Protein AF-X1HWL8-F1 (afdb_monomer)

Nearest PDB structures (foldseek):
  6y45-assembly2_D  TM=7.069E-01  e=1.049E-01  Streptomyces venezuelae ATCC 10712

pLDDT: mean 92.55, std 10.06, range [54.84, 98.81]

InterPro domains:
  IPR000944 Transcription regulator Rrf2 [PF02082] (1-70)
  IPR000944 Transcription regulator Rrf2 [PS51197] (1-70)
  IPR000944 Transcription regulator Rrf2 [PTHR33221] (1-76)
  IPR036388 Winged helix-like DNA-binding domain superfamily [G3DSA:1.10.10.10] (1-85)
  IPR036390 Winged helix DNA-binding domain superfamily [SSF46785] (1-72)

Organism: NCBI:txid412755

Secondary structure (DSSP, 8-state):
-----SS-GGG-BHHHHHHHHHS---SSHHHH-GGG-TTTTT-HHHHHHHHHHHHHHHHHHT-BHHHHHHHHHHHHHTS------

Structure (mmCIF, N/CA/C/O backbone):
data_AF-X1HWL8-F1
#
_entry.id   AF-X1HWL8-F1
#
loop_
_atom_site.group_PDB
_atom_site.id
_atom_site.type_symbol
_atom_site.label_atom_id
_atom_site.label_alt_id
_atom_site.label_comp_id
_atom_site.label_asym_id
_atom_site.label_entity_id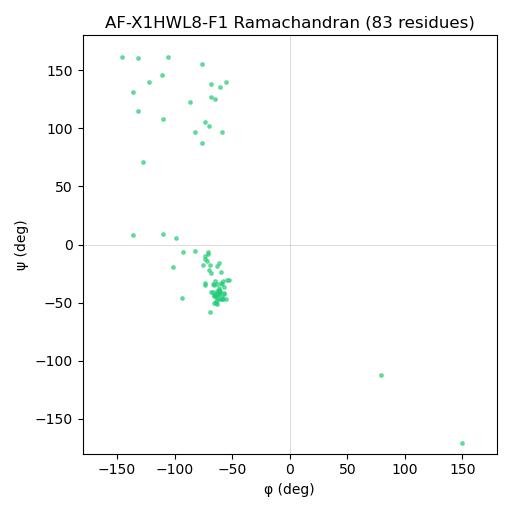
_atom_site.label_seq_id
_atom_site.pdbx_PDB_ins_code
_atom_site.Cartn_x
_atom_site.Cartn_y
_atom_site.Cartn_z
_atom_site.occupancy
_atom_site.B_iso_or_equiv
_atom_site.auth_seq_id
_atom_site.auth_comp_id
_atom_site.auth_asym_id
_atom_site.auth_atom_id
_atom_site.pdbx_PDB_model_num
ATOM 1 N N . GLY A 1 1 ? -30.244 2.434 8.405 1.00 84.81 1 GLY A N 1
ATOM 2 C CA . GLY A 1 1 ? -29.524 2.094 7.160 1.00 84.81 1 GLY A CA 1
ATOM 3 C C . GLY A 1 1 ? -28.134 2.697 7.202 1.00 84.81 1 GLY A C 1
ATOM 4 O O . GLY A 1 1 ? -27.928 3.607 7.994 1.00 84.81 1 GLY A O 1
ATOM 5 N N . GLY A 1 2 ? -27.192 2.191 6.405 1.00 94.75 2 GLY A N 1
ATOM 6 C CA . GLY A 1 2 ? -25.806 2.673 6.369 1.00 94.75 2 GLY A CA 1
ATOM 7 C C . GLY A 1 2 ? -24.819 1.568 5.996 1.00 94.75 2 GLY A C 1
ATOM 8 O O . GLY A 1 2 ? -25.235 0.471 5.631 1.00 94.75 2 GLY A O 1
ATOM 9 N N . TYR A 1 3 ? -23.525 1.862 6.120 1.00 95.25 3 TYR A N 1
ATOM 10 C CA . TYR A 1 3 ? -22.438 0.912 5.883 1.00 95.25 3 TYR A CA 1
ATOM 11 C C . TYR A 1 3 ? -21.731 0.560 7.188 1.00 95.25 3 TYR A C 1
ATOM 13 O O . TYR A 1 3 ? -21.572 1.399 8.075 1.00 95.25 3 TYR A O 1
ATOM 21 N N . THR A 1 4 ? -21.280 -0.685 7.284 1.00 96.69 4 THR A N 1
ATOM 22 C CA . THR A 1 4 ? -20.456 -1.189 8.383 1.00 96.69 4 THR A CA 1
ATOM 23 C C . THR A 1 4 ? -19.261 -1.946 7.813 1.00 96.69 4 THR A C 1
ATOM 25 O O . THR A 1 4 ? -19.259 -2.351 6.649 1.00 96.69 4 THR A O 1
ATOM 28 N N . LEU A 1 5 ? -18.211 -2.121 8.621 1.00 97.69 5 LEU A N 1
ATOM 29 C CA . LEU A 1 5 ? -17.061 -2.918 8.205 1.00 97.69 5 LEU A CA 1
ATOM 30 C C . LEU A 1 5 ? -17.482 -4.381 8.027 1.00 97.69 5 LEU A C 1
ATOM 32 O O . LEU A 1 5 ? -17.984 -5.001 8.961 1.00 97.69 5 LEU A O 1
ATOM 36 N N . ALA A 1 6 ? -17.214 -4.942 6.847 1.00 97.06 6 ALA A N 1
ATOM 37 C CA . ALA A 1 6 ? -17.510 -6.344 6.543 1.00 97.06 6 ALA A CA 1
ATOM 38 C C . ALA A 1 6 ? -16.612 -7.338 7.309 1.00 97.06 6 ALA A C 1
ATOM 40 O O . ALA A 1 6 ? -16.926 -8.521 7.404 1.00 97.06 6 ALA A O 1
ATOM 41 N N . LYS A 1 7 ? -15.483 -6.871 7.855 1.00 97.62 7 LYS A N 1
ATOM 42 C CA . LYS A 1 7 ? -14.550 -7.659 8.669 1.00 97.62 7 LYS A CA 1
ATOM 43 C C . LYS A 1 7 ? -13.923 -6.791 9.768 1.00 97.62 7 LYS A C 1
ATOM 45 O O . LYS A 1 7 ? -13.949 -5.564 9.653 1.00 97.62 7 LYS A O 1
ATOM 50 N N . PRO A 1 8 ? -13.346 -7.388 10.828 1.00 98.50 8 PRO A N 1
ATOM 51 C CA . PRO A 1 8 ? -12.676 -6.622 11.873 1.00 98.50 8 PRO A CA 1
ATOM 52 C C . PRO A 1 8 ? -11.584 -5.706 11.293 1.00 98.50 8 PRO A C 1
ATOM 54 O O . PRO A 1 8 ? -10.838 -6.159 10.424 1.00 98.50 8 PRO A O 1
ATOM 57 N N . PRO A 1 9 ? -11.423 -4.463 11.789 1.00 98.38 9 PRO A N 1
ATOM 58 C CA . PRO A 1 9 ? -10.425 -3.508 11.285 1.00 98.38 9 PRO A CA 1
ATOM 59 C C . PRO A 1 9 ? -8.978 -4.017 11.392 1.00 98.38 9 PRO A C 1
ATOM 61 O O . PRO A 1 9 ? -8.118 -3.581 10.634 1.00 9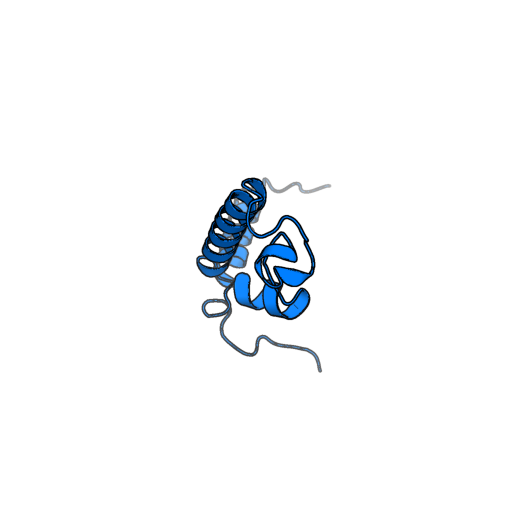8.38 9 PRO A O 1
ATOM 64 N N . SER A 1 10 ? -8.703 -4.962 12.297 1.00 98.56 10 SER A N 1
ATOM 65 C CA . SER A 1 10 ? -7.405 -5.640 12.436 1.00 98.56 10 SER A CA 1
ATOM 66 C C . SER A 1 10 ? -7.114 -6.659 11.330 1.00 98.56 10 SER A C 1
ATOM 68 O O . SER A 1 10 ? -6.004 -7.166 11.247 1.00 98.56 10 SER A O 1
ATOM 70 N N . LYS A 1 11 ? -8.103 -6.978 10.489 1.00 98.56 11 LYS A N 1
ATOM 71 C CA . LYS A 1 11 ? -7.976 -7.873 9.331 1.00 98.56 11 LYS A CA 1
ATOM 72 C C . LYS A 1 11 ? -8.084 -7.129 7.997 1.00 98.56 11 LYS A C 1
ATOM 74 O O . LYS A 1 11 ? -8.239 -7.779 6.970 1.00 98.56 11 LYS A O 1
ATOM 79 N N . ILE A 1 12 ? -8.087 -5.794 8.006 1.00 98.62 12 ILE A N 1
ATOM 80 C CA . ILE A 1 12 ? -8.130 -4.958 6.797 1.00 98.62 12 ILE A CA 1
ATOM 81 C C . ILE A 1 12 ? -6.776 -4.289 6.662 1.00 98.62 12 ILE A C 1
ATOM 83 O O . ILE A 1 12 ? -6.483 -3.397 7.463 1.00 98.62 12 ILE A O 1
ATOM 87 N N . THR A 1 13 ? -5.954 -4.706 5.700 1.00 98.62 13 THR A N 1
ATOM 88 C CA . THR A 1 13 ? -4.688 -4.001 5.456 1.00 98.62 13 THR A CA 1
ATOM 89 C C . THR A 1 13 ? -4.939 -2.694 4.711 1.00 98.62 13 THR A C 1
ATOM 91 O O . THR A 1 13 ? -5.949 -2.535 4.018 1.00 98.62 13 THR A O 1
ATOM 94 N N . LEU A 1 14 ? -4.035 -1.723 4.850 1.00 98.19 14 LEU A N 1
ATOM 95 C CA . LEU A 1 14 ? -4.144 -0.481 4.082 1.00 98.19 14 LEU A CA 1
ATOM 96 C C . LEU A 1 14 ? -3.975 -0.755 2.587 1.00 98.19 14 LEU A C 1
ATOM 98 O O . LEU A 1 14 ? -4.639 -0.108 1.784 1.00 98.19 14 LEU A O 1
ATOM 102 N N . LYS A 1 15 ? -3.171 -1.759 2.215 1.00 98.19 15 LYS A N 1
ATOM 103 C CA . LYS A 1 15 ? -3.052 -2.227 0.829 1.00 98.19 15 LYS A CA 1
ATOM 104 C C . LYS A 1 15 ? -4.412 -2.609 0.246 1.00 98.19 15 LYS A C 1
ATOM 106 O O . LYS A 1 15 ? -4.720 -2.174 -0.855 1.00 98.19 15 LYS A O 1
ATOM 111 N N . GLU A 1 16 ? -5.229 -3.375 0.971 1.00 97.62 16 GLU A N 1
ATOM 112 C CA . GLU A 1 16 ? -6.565 -3.765 0.496 1.00 97.62 16 GLU A CA 1
ATOM 113 C C . GLU A 1 16 ? -7.471 -2.558 0.246 1.00 97.62 16 GLU A C 1
ATOM 115 O O . GLU A 1 16 ? -8.194 -2.526 -0.746 1.00 97.62 16 GLU A O 1
ATOM 120 N N . ILE A 1 17 ? -7.415 -1.555 1.127 1.00 97.56 17 ILE A N 1
ATOM 121 C CA . ILE A 1 17 ? -8.218 -0.335 0.990 1.00 97.56 17 ILE A CA 1
ATOM 122 C C . ILE A 1 17 ? -7.784 0.448 -0.250 1.00 97.56 17 ILE A C 1
ATOM 124 O O . ILE A 1 17 ? -8.630 0.803 -1.064 1.00 97.56 17 ILE A O 1
ATOM 128 N N . ILE A 1 18 ? -6.482 0.704 -0.412 1.00 96.88 18 ILE A N 1
ATOM 129 C CA . ILE A 1 18 ? -5.986 1.499 -1.545 1.00 96.88 18 ILE A CA 1
ATOM 130 C C . ILE A 1 18 ? -6.171 0.741 -2.864 1.00 96.88 18 ILE A C 1
ATOM 132 O O . ILE A 1 18 ? -6.631 1.331 -3.834 1.00 96.88 18 ILE A O 1
ATOM 136 N N . ALA A 1 19 ? -5.915 -0.569 -2.904 1.00 96.25 19 ALA A N 1
ATOM 137 C CA . ALA A 1 19 ? -6.119 -1.370 -4.111 1.00 96.25 19 ALA A CA 1
ATOM 138 C C . ALA A 1 19 ? -7.594 -1.420 -4.546 1.00 96.25 19 ALA A C 1
ATOM 140 O O . ALA A 1 19 ? -7.879 -1.439 -5.740 1.00 96.25 19 ALA A O 1
ATOM 141 N N . ALA A 1 20 ? -8.543 -1.407 -3.603 1.00 96.50 20 ALA A N 1
ATOM 142 C CA . ALA A 1 20 ? -9.969 -1.356 -3.929 1.00 96.50 20 ALA A CA 1
ATOM 143 C C . ALA A 1 20 ? -10.404 -0.015 -4.552 1.00 96.50 20 ALA A C 1
ATOM 145 O O . ALA A 1 20 ? -11.413 0.019 -5.254 1.00 96.50 20 ALA A O 1
ATOM 146 N N . LEU A 1 21 ? -9.668 1.071 -4.288 1.00 96.25 21 LEU A N 1
ATOM 147 C CA . LEU A 1 21 ? -9.964 2.414 -4.796 1.00 96.25 21 LEU A CA 1
ATOM 148 C C . LEU A 1 21 ? -9.212 2.726 -6.096 1.00 96.25 21 LEU A C 1
ATOM 150 O O . LEU A 1 21 ? -9.815 3.215 -7.044 1.00 96.25 21 LEU A O 1
ATOM 154 N N . GLU A 1 22 ? -7.915 2.422 -6.137 1.00 91.62 22 GLU A N 1
ATOM 155 C CA . GLU A 1 22 ? -6.999 2.820 -7.217 1.00 91.62 22 GLU A CA 1
ATOM 156 C C . GLU A 1 22 ? -6.709 1.679 -8.210 1.00 91.62 22 GLU A C 1
ATOM 158 O O . GLU A 1 22 ? -6.253 1.902 -9.331 1.00 91.62 22 GLU A O 1
ATOM 163 N N . GLY A 1 23 ? -6.953 0.425 -7.818 1.00 90.50 23 GLY A N 1
ATOM 164 C CA . GLY A 1 23 ? -6.554 -0.747 -8.592 1.00 90.50 23 GLY A CA 1
ATOM 165 C C . GLY A 1 23 ? -5.070 -1.085 -8.414 1.00 90.50 23 GLY A C 1
ATOM 166 O O . GLY A 1 23 ? -4.660 -1.557 -7.353 1.00 90.50 23 GLY A O 1
ATOM 167 N N . SER A 1 24 ? -4.269 -0.920 -9.475 1.00 90.00 24 SER A N 1
ATOM 168 C CA . SER A 1 24 ? -2.825 -1.215 -9.419 1.00 90.00 24 SER A CA 1
ATOM 169 C C . SER A 1 24 ? -2.106 -0.217 -8.525 1.00 90.00 24 SER A C 1
ATOM 171 O O . SER A 1 24 ? -2.339 0.980 -8.630 1.00 90.00 24 SER A O 1
ATOM 173 N N . LEU A 1 25 ? -1.180 -0.708 -7.702 1.00 92.94 25 LEU A N 1
ATOM 174 C CA . LEU A 1 25 ? -0.357 0.132 -6.826 1.00 92.94 25 LEU A CA 1
ATOM 175 C C . LEU A 1 25 ? 1.040 0.407 -7.403 1.00 92.94 25 LEU A C 1
ATOM 177 O O . LEU A 1 25 ? 1.879 0.992 -6.723 1.00 92.94 25 LEU A O 1
ATOM 181 N N . ASP A 1 26 ? 1.295 -0.027 -8.637 1.00 93.25 26 ASP A N 1
ATOM 182 C CA . ASP A 1 26 ? 2.552 0.224 -9.335 1.00 93.25 26 ASP A CA 1
ATOM 183 C C . ASP A 1 26 ? 2.670 1.716 -9.655 1.00 93.25 26 ASP A C 1
ATOM 185 O O . AS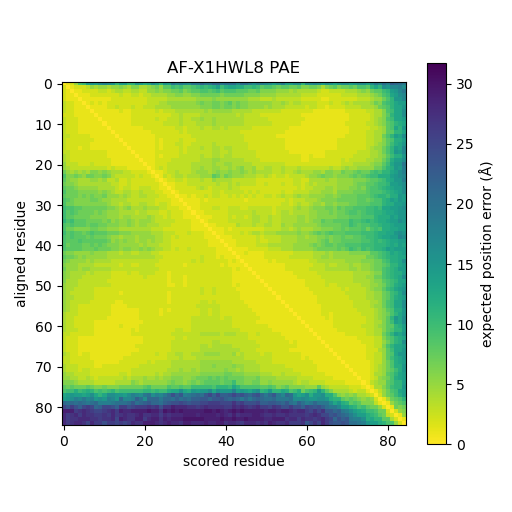P A 1 26 ? 1.784 2.302 -10.278 1.00 93.25 26 ASP A O 1
ATOM 189 N N . LEU A 1 27 ? 3.780 2.340 -9.261 1.00 92.12 27 LEU A N 1
ATOM 190 C CA . LEU A 1 27 ? 3.985 3.7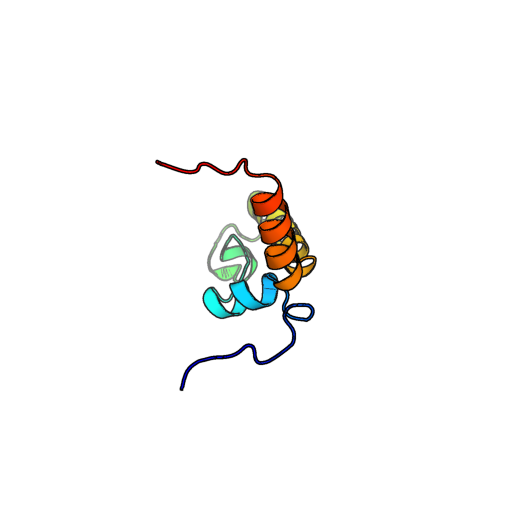83 -9.433 1.00 92.12 27 LEU A CA 1
ATOM 191 C C . LEU A 1 27 ? 4.227 4.195 -10.891 1.00 92.12 27 LEU A C 1
ATOM 193 O O . LEU A 1 27 ? 4.177 5.378 -11.224 1.00 92.12 27 LEU A O 1
ATOM 197 N N . SER A 1 28 ? 4.507 3.230 -11.767 1.00 92.69 28 SER A N 1
ATOM 198 C CA . SER A 1 28 ? 4.687 3.454 -13.196 1.00 92.69 28 SER A CA 1
ATOM 199 C C . SER A 1 28 ? 3.960 2.387 -14.000 1.00 92.69 28 SER A C 1
ATOM 201 O O . SER A 1 28 ? 4.148 1.191 -13.789 1.00 92.69 28 SER A O 1
ATOM 203 N N . GLU A 1 29 ? 3.182 2.817 -14.991 1.00 90.50 29 GLU A N 1
ATOM 204 C CA . GLU A 1 29 ? 2.390 1.925 -15.842 1.00 90.50 29 GLU A CA 1
ATOM 205 C C . GLU A 1 29 ? 3.257 0.900 -16.590 1.00 90.50 29 GLU A C 1
ATOM 207 O O . GLU A 1 29 ? 2.869 -0.255 -16.760 1.00 90.50 29 GLU A O 1
ATOM 212 N N . CYS A 1 30 ? 4.478 1.290 -16.973 1.00 93.62 30 CYS A N 1
ATOM 213 C CA . CYS A 1 30 ? 5.408 0.407 -17.670 1.00 93.62 30 CYS A CA 1
ATOM 214 C C . CYS A 1 30 ? 5.995 -0.713 -16.794 1.00 93.62 30 CYS A C 1
ATOM 216 O O . CYS A 1 30 ? 6.654 -1.605 -17.330 1.00 93.62 30 CYS A O 1
ATOM 218 N N . ILE A 1 31 ? 5.765 -0.706 -15.475 1.00 92.69 31 ILE A N 1
ATOM 219 C CA . ILE A 1 31 ? 6.101 -1.833 -14.591 1.00 92.69 31 ILE A CA 1
ATOM 220 C C . ILE A 1 31 ? 5.174 -3.005 -14.909 1.00 92.69 31 ILE A C 1
ATOM 222 O O . ILE A 1 31 ? 5.648 -4.056 -15.338 1.00 92.69 31 ILE A O 1
ATOM 226 N N . LYS A 1 32 ? 3.862 -2.780 -14.802 1.00 90.12 32 LYS A N 1
ATOM 227 C CA . LYS A 1 32 ? 2.821 -3.779 -15.069 1.00 90.12 32 LYS A CA 1
ATOM 228 C C . LYS A 1 32 ? 2.626 -4.075 -16.551 1.00 90.12 32 LYS A C 1
ATOM 230 O O . LYS A 1 32 ? 2.345 -5.212 -16.924 1.00 90.12 32 LYS A O 1
ATOM 235 N N . THR A 1 33 ? 2.781 -3.055 -17.387 1.00 93.12 33 THR A N 1
ATOM 236 C CA . THR A 1 33 ? 2.450 -3.108 -18.811 1.00 93.12 33 THR A CA 1
ATOM 237 C C . THR A 1 33 ? 3.655 -2.636 -19.636 1.00 93.12 33 THR A C 1
ATOM 239 O O . THR A 1 33 ? 3.616 -1.542 -20.197 1.00 93.12 33 THR A O 1
ATOM 242 N N . PRO A 1 34 ? 4.761 -3.410 -19.724 1.00 91.50 34 PRO A N 1
ATOM 243 C CA . PRO A 1 34 ? 6.001 -2.972 -20.380 1.00 91.50 34 PRO A CA 1
ATOM 244 C C . PRO A 1 34 ? 5.816 -2.453 -21.812 1.00 91.50 34 PRO A C 1
ATOM 246 O O . PRO A 1 34 ? 6.516 -1.539 -22.237 1.00 91.50 34 PRO A O 1
ATOM 249 N N . GLN A 1 35 ? 4.831 -2.980 -22.540 1.00 95.00 35 GLN A N 1
ATOM 250 C CA . GLN A 1 35 ? 4.492 -2.593 -23.910 1.00 95.00 35 GLN A CA 1
ATOM 251 C C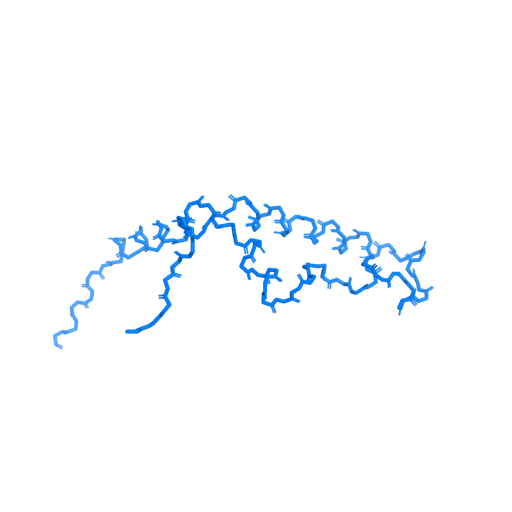 . GLN A 1 35 ? 4.031 -1.136 -24.071 1.00 95.00 35 GLN A C 1
ATOM 253 O O . GLN A 1 35 ? 4.096 -0.615 -25.182 1.00 95.00 35 GLN A O 1
ATOM 258 N N . VAL A 1 36 ? 3.606 -0.454 -22.999 1.00 95.38 36 VAL A N 1
ATOM 259 C CA . VAL A 1 36 ? 3.256 0.982 -23.063 1.00 95.38 36 VAL A CA 1
ATOM 260 C C . VAL A 1 36 ? 4.487 1.881 -23.184 1.00 95.38 36 VAL A C 1
ATOM 262 O O . VAL A 1 36 ? 4.361 3.067 -23.477 1.00 95.38 36 VAL A O 1
ATOM 265 N N . CYS A 1 37 ? 5.689 1.336 -22.966 1.00 95.25 37 CYS A N 1
ATOM 266 C CA . CYS A 1 37 ? 6.938 2.082 -22.993 1.00 95.25 37 CYS A CA 1
ATOM 267 C C . CYS A 1 37 ? 7.984 1.367 -23.851 1.00 95.25 37 CYS A C 1
ATOM 269 O O . CYS A 1 37 ? 8.516 0.320 -23.492 1.00 95.25 37 CYS A O 1
ATOM 271 N N . ASN A 1 38 ? 8.378 1.995 -24.957 1.00 95.88 38 ASN A N 1
ATOM 272 C CA . ASN A 1 38 ? 9.429 1.492 -25.847 1.00 95.88 38 ASN A CA 1
ATOM 273 C C . ASN A 1 38 ? 10.814 1.360 -25.182 1.00 95.88 38 ASN A C 1
ATOM 275 O O . ASN A 1 38 ? 11.689 0.690 -25.722 1.00 95.88 38 ASN A O 1
ATOM 279 N N . ARG A 1 39 ? 11.023 1.998 -24.024 1.00 95.50 39 ARG A N 1
ATOM 280 C CA . ARG A 1 39 ? 12.267 1.914 -23.247 1.00 95.50 39 ARG A CA 1
ATOM 281 C C . ARG A 1 39 ? 12.241 0.816 -22.190 1.00 95.50 39 ARG A C 1
ATOM 283 O O . ARG A 1 39 ? 13.265 0.604 -21.554 1.00 95.50 39 ARG A O 1
ATOM 290 N N . ALA A 1 40 ? 11.113 0.138 -21.964 1.00 94.75 40 ALA A N 1
ATOM 291 C CA . ALA A 1 40 ? 10.933 -0.737 -20.803 1.00 94.75 40 ALA A CA 1
ATOM 292 C C . ALA A 1 40 ? 12.027 -1.810 -20.649 1.00 94.75 40 ALA A C 1
ATOM 294 O O . ALA A 1 40 ? 12.367 -2.152 -19.522 1.00 94.75 40 ALA A O 1
ATOM 295 N N . SER A 1 41 ? 12.611 -2.288 -21.754 1.00 94.69 41 SER A N 1
ATOM 296 C CA . SER A 1 41 ? 13.669 -3.307 -21.757 1.00 94.69 41 SER A CA 1
ATOM 297 C C . SER A 1 41 ? 15.061 -2.817 -21.336 1.00 94.69 41 SER A C 1
ATOM 299 O O . SER A 1 41 ? 15.902 -3.646 -21.013 1.00 94.69 41 SER A O 1
ATOM 301 N N . PHE A 1 42 ? 15.330 -1.507 -21.348 1.00 95.81 42 PHE A N 1
ATOM 302 C CA . PHE A 1 42 ? 16.647 -0.938 -21.006 1.00 95.81 42 PHE A CA 1
ATOM 303 C C . PHE A 1 42 ? 16.562 0.298 -20.094 1.00 95.81 42 PHE A C 1
ATOM 305 O O . PHE A 1 42 ? 17.550 0.997 -19.862 1.00 95.81 42 PHE A O 1
ATOM 312 N N . CYS A 1 43 ? 15.370 0.610 -19.589 1.00 96.75 43 CYS A N 1
ATOM 313 C CA . CYS A 1 43 ? 15.125 1.762 -18.737 1.00 96.75 43 CYS A CA 1
ATOM 314 C C . CYS A 1 43 ? 15.506 1.448 -17.285 1.00 96.75 43 CYS A C 1
ATOM 316 O O . CYS A 1 43 ? 14.688 0.929 -16.531 1.00 96.75 43 CYS A O 1
ATOM 318 N N . VAL A 1 44 ? 16.713 1.832 -16.866 1.00 96.12 44 VAL A N 1
ATOM 319 C CA . VAL A 1 44 ? 17.196 1.631 -15.483 1.00 96.12 44 VAL A CA 1
ATOM 320 C C . VAL A 1 44 ? 16.280 2.290 -14.441 1.00 96.12 44 VAL A C 1
ATOM 322 O O . VAL A 1 44 ? 16.103 1.783 -13.339 1.00 96.12 44 VAL A O 1
ATOM 325 N N . THR A 1 45 ? 15.624 3.405 -14.779 1.00 95.62 45 THR A N 1
ATOM 326 C CA . THR A 1 45 ? 14.689 4.050 -13.844 1.00 95.62 45 THR A CA 1
ATOM 327 C C . THR A 1 45 ? 13.411 3.241 -13.630 1.00 95.62 45 THR A C 1
ATOM 329 O O . THR A 1 45 ? 12.783 3.406 -12.589 1.00 95.62 45 THR A O 1
ATOM 332 N N . ARG A 1 46 ? 13.030 2.344 -14.555 1.00 95.75 46 ARG A N 1
ATOM 333 C CA . ARG A 1 46 ? 11.898 1.422 -14.358 1.00 95.75 46 ARG A CA 1
ATOM 334 C C . ARG A 1 46 ? 12.171 0.476 -13.192 1.00 95.75 46 ARG A C 1
ATOM 336 O O . ARG A 1 46 ? 11.279 0.283 -12.380 1.00 95.75 46 ARG A O 1
ATOM 343 N N . GLU A 1 47 ? 13.385 -0.066 -13.102 1.00 93.81 47 GLU A N 1
ATOM 344 C CA . GLU A 1 47 ? 13.794 -0.951 -12.002 1.00 93.81 47 GLU A CA 1
ATOM 345 C C . GLU A 1 47 ? 13.726 -0.224 -10.655 1.00 93.81 47 GLU A C 1
ATOM 347 O O . GLU A 1 47 ? 13.172 -0.748 -9.694 1.00 93.81 47 GLU A O 1
ATOM 352 N N . LEU A 1 48 ? 14.191 1.030 -10.607 1.00 96.06 48 LEU A N 1
ATOM 353 C CA . LEU A 1 48 ? 14.065 1.856 -9.405 1.00 96.06 48 LEU A CA 1
ATOM 354 C C . LEU A 1 48 ? 12.595 2.089 -9.020 1.00 96.06 48 LEU A C 1
ATOM 356 O O . LEU A 1 48 ? 12.245 2.024 -7.843 1.00 96.06 48 LEU A O 1
ATOM 360 N N . TRP A 1 49 ? 11.720 2.365 -9.992 1.00 95.94 49 TRP A N 1
ATOM 361 C CA . TRP A 1 49 ? 10.293 2.545 -9.714 1.00 95.94 49 TRP A CA 1
ATOM 362 C C . TRP A 1 49 ? 9.611 1.263 -9.242 1.00 95.94 49 TRP A C 1
ATOM 364 O O . TRP A 1 49 ? 8.705 1.344 -8.411 1.00 95.94 49 TRP A O 1
ATOM 374 N N . ASP A 1 50 ? 10.043 0.108 -9.738 1.00 95.25 50 ASP A N 1
ATOM 375 C CA . ASP A 1 50 ? 9.571 -1.203 -9.292 1.00 95.25 50 ASP A CA 1
ATOM 376 C C . ASP A 1 50 ? 9.931 -1.424 -7.817 1.00 95.25 50 ASP A C 1
ATOM 378 O O . ASP A 1 50 ? 9.049 -1.604 -6.978 1.00 95.25 50 ASP A O 1
ATOM 382 N N . GLU A 1 51 ? 11.201 -1.215 -7.455 1.00 96.62 51 GLU A N 1
ATOM 383 C CA . GLU A 1 51 ? 11.675 -1.332 -6.070 1.00 96.62 51 GLU A CA 1
ATOM 384 C C . GLU A 1 51 ? 10.915 -0.398 -5.104 1.00 96.62 51 GLU A C 1
ATOM 386 O O . GLU A 1 51 ? 10.544 -0.784 -3.989 1.00 96.62 51 GLU A O 1
ATOM 391 N N . ILE A 1 52 ? 10.659 0.849 -5.514 1.00 97.00 52 ILE A N 1
ATOM 392 C CA . ILE A 1 52 ? 9.891 1.804 -4.700 1.00 97.00 52 ILE A CA 1
ATOM 393 C C . ILE A 1 52 ? 8.432 1.345 -4.566 1.00 97.00 52 ILE A C 1
ATOM 395 O O . ILE A 1 52 ? 7.866 1.435 -3.470 1.00 97.00 52 ILE A O 1
ATOM 399 N N . SER A 1 53 ? 7.832 0.840 -5.647 1.00 96.19 53 SER A N 1
ATOM 400 C CA . SER A 1 53 ? 6.458 0.321 -5.640 1.00 96.19 53 SER A CA 1
ATOM 401 C C . SER A 1 53 ? 6.334 -0.850 -4.668 1.00 96.19 53 SER A C 1
ATOM 403 O O . SER A 1 53 ? 5.457 -0.835 -3.801 1.00 96.19 53 SER A O 1
ATOM 405 N N . GLU A 1 54 ? 7.263 -1.806 -4.707 1.00 96.69 54 GLU A N 1
ATOM 406 C CA . GLU A 1 54 ? 7.299 -2.934 -3.772 1.00 96.69 54 GLU A CA 1
ATOM 407 C C . GLU A 1 54 ? 7.419 -2.475 -2.316 1.00 96.69 54 GLU A C 1
ATOM 409 O O . GLU A 1 54 ? 6.663 -2.920 -1.448 1.00 96.69 54 GLU A O 1
ATOM 414 N N . LYS A 1 55 ? 8.329 -1.538 -2.023 1.00 97.75 55 LYS A N 1
ATOM 415 C CA . LYS A 1 55 ? 8.497 -0.983 -0.668 1.00 97.75 55 LYS A CA 1
ATOM 416 C C . LYS A 1 55 ? 7.231 -0.296 -0.165 1.00 97.75 55 LYS A C 1
ATOM 418 O O . LYS A 1 55 ? 6.866 -0.456 1.007 1.00 97.75 55 LYS A O 1
ATOM 423 N N . MET A 1 56 ? 6.547 0.448 -1.030 1.00 97.56 56 MET A N 1
ATOM 424 C CA . MET A 1 56 ? 5.273 1.081 -0.701 1.00 97.56 56 MET A CA 1
ATOM 425 C C . MET A 1 56 ? 4.200 0.029 -0.410 1.00 97.56 56 MET A C 1
ATOM 427 O O . MET A 1 56 ? 3.563 0.086 0.644 1.00 97.56 56 MET A O 1
ATOM 431 N N . ILE A 1 57 ? 4.033 -0.949 -1.301 1.00 97.31 57 ILE A N 1
ATOM 432 C CA . ILE A 1 57 ? 3.044 -2.025 -1.164 1.00 97.31 57 ILE A CA 1
ATOM 433 C C . ILE A 1 57 ? 3.281 -2.801 0.131 1.00 9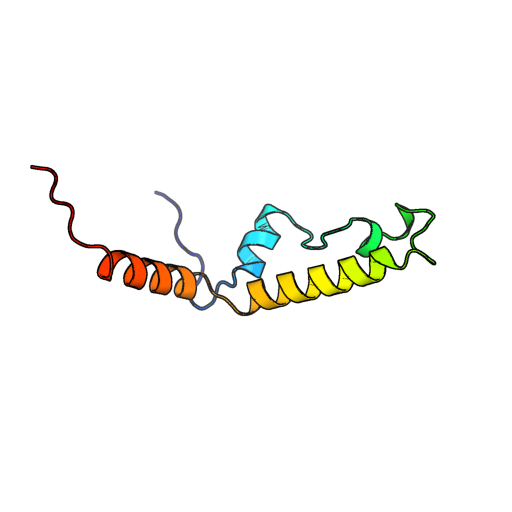7.31 57 ILE A C 1
ATOM 435 O O . ILE A 1 57 ? 2.345 -2.978 0.907 1.00 97.31 57 ILE A O 1
ATOM 439 N N . ASN A 1 58 ? 4.525 -3.185 0.418 1.00 98.12 58 ASN A N 1
ATOM 440 C CA . ASN A 1 58 ? 4.892 -3.890 1.647 1.00 98.12 58 ASN A CA 1
ATOM 441 C C . ASN A 1 58 ? 4.599 -3.052 2.898 1.00 98.12 58 ASN A C 1
ATOM 443 O O . ASN A 1 58 ? 4.098 -3.565 3.900 1.00 98.12 58 ASN A O 1
ATOM 447 N N . THR A 1 59 ? 4.852 -1.742 2.840 1.00 98.06 59 THR A N 1
ATOM 448 C CA . THR A 1 59 ? 4.508 -0.833 3.941 1.00 98.06 59 THR A CA 1
ATOM 449 C C . THR A 1 59 ? 2.998 -0.806 4.177 1.00 98.06 59 THR A C 1
ATOM 451 O O . THR A 1 59 ? 2.563 -0.937 5.323 1.00 98.06 59 THR A O 1
ATOM 454 N N . LEU A 1 60 ? 2.199 -0.673 3.116 1.00 98.06 60 LEU A N 1
ATOM 455 C CA . LEU A 1 60 ? 0.736 -0.656 3.197 1.00 98.06 60 LEU A CA 1
ATOM 456 C C . LEU A 1 60 ? 0.158 -2.001 3.655 1.00 98.06 60 LEU A C 1
ATOM 458 O O . LEU A 1 60 ? -0.835 -2.020 4.381 1.00 98.06 60 LEU A O 1
ATOM 462 N N . ASP A 1 61 ? 0.775 -3.114 3.265 1.00 98.19 61 ASP A N 1
ATOM 463 C CA . ASP A 1 61 ? 0.346 -4.459 3.658 1.00 98.19 61 ASP A CA 1
ATOM 464 C C . ASP A 1 61 ? 0.676 -4.760 5.126 1.00 98.19 61 ASP A C 1
ATOM 466 O O . ASP A 1 61 ? -0.101 -5.398 5.832 1.00 98.19 61 ASP A O 1
ATOM 470 N N . SER A 1 62 ? 1.783 -4.209 5.635 1.00 98.44 62 SER A N 1
ATOM 471 C CA . SER A 1 62 ? 2.199 -4.359 7.039 1.00 98.44 62 SER A CA 1
ATOM 472 C C . SER A 1 62 ? 1.330 -3.600 8.053 1.00 98.44 62 SER A C 1
ATOM 474 O O . SER A 1 62 ? 1.570 -3.695 9.261 1.00 98.44 62 SER A O 1
ATOM 476 N N . LYS A 1 63 ? 0.375 -2.782 7.589 1.00 98.56 63 LYS A N 1
ATOM 477 C CA . LYS A 1 63 ? -0.474 -1.930 8.430 1.00 98.56 63 LYS A CA 1
ATOM 478 C C . LYS A 1 63 ? -1.936 -2.244 8.215 1.00 98.56 63 LYS A C 1
ATOM 480 O O . LYS A 1 63 ? -2.398 -2.398 7.089 1.00 98.56 63 LYS A O 1
ATOM 485 N N . THR A 1 64 ? -2.680 -2.246 9.309 1.00 98.81 64 THR A N 1
ATOM 486 C CA . THR A 1 64 ? -4.123 -2.458 9.317 1.00 98.81 64 THR A CA 1
ATOM 487 C C . THR A 1 64 ? -4.884 -1.160 9.565 1.00 98.81 64 THR A C 1
ATOM 489 O O . THR A 1 64 ? -4.350 -0.191 10.114 1.00 98.81 64 THR A O 1
ATOM 492 N N . LEU A 1 65 ? -6.175 -1.142 9.228 1.00 98.62 65 LEU A N 1
ATOM 493 C CA . LEU A 1 65 ? -7.067 -0.044 9.607 1.00 98.62 65 LEU A CA 1
ATOM 494 C C . LEU A 1 65 ? -7.087 0.159 11.133 1.00 98.62 65 LEU A C 1
ATOM 496 O O . LEU A 1 65 ? -7.117 1.294 11.614 1.00 98.62 65 LEU A O 1
ATOM 500 N N . GLN A 1 66 ? -7.007 -0.928 11.908 1.00 98.69 66 GLN A N 1
ATOM 501 C CA . GLN A 1 66 ? -6.920 -0.856 13.368 1.00 98.69 66 GLN A CA 1
ATOM 502 C C . GLN A 1 66 ? -5.667 -0.105 13.843 1.00 98.69 66 GLN A C 1
ATOM 504 O O . GLN A 1 66 ? -5.752 0.658 14.810 1.00 98.69 66 GLN A O 1
ATOM 509 N N . ASP A 1 67 ? -4.527 -0.262 13.166 1.00 98.56 67 ASP A N 1
ATOM 510 C CA . ASP A 1 67 ? -3.293 0.450 13.519 1.00 98.56 67 ASP A CA 1
ATOM 511 C C . ASP A 1 67 ? -3.451 1.963 13.366 1.00 98.56 67 ASP A C 1
ATOM 513 O O . ASP A 1 67 ? -3.001 2.725 14.227 1.00 98.56 67 ASP A O 1
ATOM 517 N N . LEU A 1 68 ? -4.145 2.412 12.315 1.00 97.81 68 LEU A N 1
ATOM 518 C CA . LEU A 1 68 ? -4.453 3.831 12.132 1.00 97.81 68 LEU A CA 1
ATOM 519 C C . LEU A 1 68 ? -5.387 4.355 13.225 1.00 97.81 68 LEU A C 1
ATOM 521 O O . LEU A 1 68 ? -5.121 5.421 13.784 1.00 97.81 68 LEU A O 1
ATOM 525 N N . VAL A 1 69 ? -6.425 3.595 13.587 1.00 97.88 69 VAL A N 1
ATOM 526 C CA . VAL A 1 69 ? -7.330 3.948 14.696 1.00 97.88 69 VAL A CA 1
ATOM 527 C C . VAL A 1 69 ? -6.554 4.081 16.009 1.00 97.88 69 VAL A C 1
ATOM 529 O O . VAL A 1 69 ? -6.732 5.055 16.744 1.00 97.88 69 VAL A O 1
ATOM 532 N N . ASN A 1 70 ? -5.658 3.139 16.300 1.00 98.00 70 ASN A N 1
ATOM 533 C CA . ASN A 1 70 ? -4.833 3.166 17.507 1.00 98.00 70 ASN A CA 1
ATOM 534 C C . ASN A 1 70 ? -3.886 4.374 17.508 1.00 98.00 70 ASN A C 1
ATOM 536 O O . ASN A 1 70 ? -3.807 5.104 18.499 1.00 98.00 70 ASN A O 1
ATOM 540 N N . LYS A 1 71 ? -3.221 4.643 16.379 1.00 96.56 71 LYS A N 1
ATOM 541 C CA . LYS A 1 71 ? -2.330 5.799 16.216 1.00 96.56 71 LYS A CA 1
ATOM 542 C C . LYS A 1 71 ? -3.076 7.123 16.389 1.00 96.56 71 LYS A C 1
ATOM 544 O O . LYS A 1 71 ? -2.551 8.032 17.028 1.00 96.56 71 LYS A O 1
ATOM 549 N N . HIS A 1 72 ? -4.295 7.225 15.866 1.00 96.12 72 HIS A N 1
ATOM 550 C CA . HIS A 1 72 ? -5.148 8.402 16.021 1.00 96.12 72 HIS A CA 1
ATOM 551 C C . HIS A 1 72 ? -5.538 8.638 17.485 1.00 96.12 72 HIS A C 1
ATOM 553 O O . HIS A 1 72 ? -5.331 9.736 17.999 1.00 96.12 72 HIS A O 1
ATOM 559 N N . LYS A 1 73 ? -5.999 7.596 18.191 1.00 95.19 73 LYS A N 1
ATOM 560 C CA . LYS A 1 73 ? -6.308 7.676 19.629 1.00 95.19 73 LYS A CA 1
ATOM 561 C C . LYS A 1 73 ? -5.102 8.131 20.449 1.00 95.19 73 LYS A C 1
ATOM 563 O O . LYS A 1 73 ? -5.255 8.954 21.347 1.00 95.19 73 LYS A O 1
ATOM 568 N N . ASN A 1 74 ? -3.912 7.628 20.128 1.00 94.75 74 ASN A N 1
ATOM 569 C CA . ASN A 1 74 ? -2.683 8.025 20.813 1.00 94.75 74 ASN A CA 1
ATOM 570 C C . ASN A 1 74 ? -2.338 9.498 20.555 1.00 94.75 74 ASN A C 1
ATOM 572 O O . ASN A 1 74 ? -2.027 10.211 21.503 1.00 94.75 74 ASN A O 1
ATOM 576 N N . LYS A 1 75 ? -2.463 9.972 19.306 1.00 92.06 75 LYS A N 1
ATOM 577 C CA . LYS A 1 75 ? -2.223 11.382 18.956 1.00 92.06 75 LYS A CA 1
ATOM 578 C C . LYS A 1 75 ? -3.203 12.344 19.635 1.00 92.06 75 LYS A C 1
ATOM 580 O O . LYS A 1 75 ? -2.767 13.381 20.122 1.00 92.06 75 LYS A O 1
ATOM 585 N N . ILE A 1 76 ? -4.490 11.993 19.707 1.00 91.06 76 ILE A N 1
ATOM 586 C CA . ILE A 1 76 ? -5.497 12.820 20.394 1.00 91.06 76 ILE A CA 1
ATOM 587 C C . ILE A 1 76 ? -5.218 12.885 21.895 1.00 91.06 76 ILE A C 1
ATOM 589 O O . ILE A 1 76 ? -5.263 13.964 22.471 1.00 91.06 76 ILE A O 1
ATOM 593 N N . LYS A 1 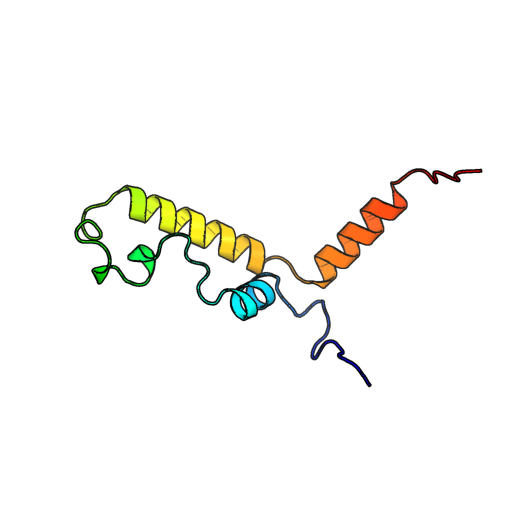77 ? -4.885 11.758 22.538 1.00 82.00 77 LYS A N 1
ATOM 594 C CA . LYS A 1 77 ? -4.543 11.746 23.971 1.00 82.00 77 LYS A CA 1
ATOM 595 C C . LYS A 1 77 ? -3.344 12.636 24.307 1.00 82.00 77 LYS A C 1
ATOM 597 O O . LYS A 1 77 ? -3.292 13.183 25.400 1.00 82.00 77 LYS A O 1
ATOM 602 N N . SER A 1 78 ? -2.384 12.758 23.390 1.00 75.62 78 SER A N 1
ATOM 603 C CA . SER A 1 78 ? -1.205 13.618 23.552 1.00 75.62 78 SER A CA 1
ATOM 604 C C . SER A 1 78 ? -1.448 15.092 23.209 1.00 75.62 78 SER A C 1
ATOM 606 O O . SER A 1 78 ? -0.540 15.903 23.371 1.00 75.62 78 SER A O 1
ATOM 608 N N . GLN A 1 79 ? -2.630 15.450 22.705 1.00 69.69 79 GLN A N 1
ATOM 609 C CA . GLN A 1 79 ? -2.948 16.823 22.335 1.00 69.69 79 GLN A CA 1
ATOM 610 C C . GLN A 1 79 ? -3.474 17.566 23.579 1.00 69.69 79 GLN A C 1
ATOM 612 O O . GLN A 1 79 ? -4.435 17.095 24.192 1.00 69.69 79 GLN A O 1
ATOM 617 N N . PRO A 1 80 ? -2.860 18.690 24.001 1.00 65.38 80 PRO A N 1
ATOM 618 C CA . PRO A 1 80 ? -3.361 19.450 25.139 1.00 65.38 80 PRO A CA 1
ATOM 619 C C . PRO A 1 80 ? -4.782 19.938 24.838 1.00 65.38 80 PRO A C 1
ATOM 621 O O . PRO A 1 80 ? -5.063 20.399 23.731 1.00 65.38 80 PRO A O 1
ATOM 624 N N . LEU A 1 81 ? -5.678 19.808 25.820 1.00 67.00 81 LEU A N 1
ATOM 625 C CA . LEU A 1 81 ? -7.055 20.294 25.746 1.00 67.00 81 LEU A CA 1
ATOM 626 C C . LEU A 1 81 ? -7.046 21.810 25.491 1.00 67.00 81 LEU A C 1
ATOM 628 O O . LEU A 1 81 ? -6.911 22.594 26.427 1.00 67.00 81 LEU A O 1
ATOM 632 N N . MET A 1 82 ? -7.197 22.236 24.234 1.00 61.53 82 MET A N 1
ATOM 633 C CA . MET A 1 82 ? -7.596 23.609 23.924 1.00 61.53 82 MET A CA 1
ATOM 634 C C . MET A 1 82 ? -9.092 23.721 24.206 1.00 61.53 82 MET A C 1
ATOM 636 O O . MET A 1 82 ? -9.924 23.501 23.329 1.00 61.53 82 MET A O 1
ATOM 640 N N . TYR A 1 83 ? -9.436 24.026 25.456 1.00 57.31 83 TYR A N 1
ATOM 641 C CA . TYR A 1 83 ? -10.726 24.639 25.740 1.00 57.31 83 TYR A CA 1
ATOM 642 C C . TYR A 1 83 ? -10.674 26.063 25.182 1.00 57.31 83 TYR A C 1
ATOM 644 O O . TYR A 1 83 ? -10.056 26.940 25.781 1.00 57.31 83 TYR A O 1
ATOM 652 N N . ASN A 1 84 ? -11.286 26.281 24.018 1.00 54.84 84 ASN A N 1
ATOM 653 C CA . ASN A 1 84 ? -11.650 27.631 23.609 1.00 54.84 84 ASN A CA 1
ATOM 654 C C . ASN A 1 84 ? -12.852 28.034 24.467 1.00 54.84 84 ASN A C 1
ATOM 656 O O . ASN A 1 84 ? -13.942 27.486 24.293 1.00 54.84 84 ASN A O 1
ATOM 660 N N .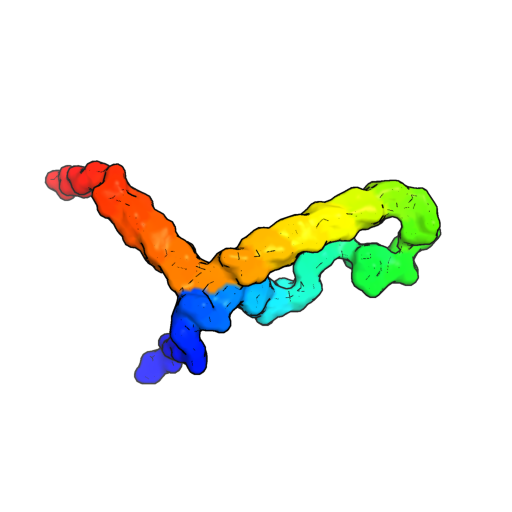 ILE A 1 85 ? -12.577 28.902 25.442 1.00 56.06 85 ILE A N 1
ATOM 661 C CA . ILE A 1 85 ? -13.570 29.668 26.206 1.00 56.06 85 ILE A CA 1
ATOM 662 C C . ILE A 1 85 ? -14.385 30.519 25.232 1.00 56.06 85 ILE A C 1
ATOM 664 O O . ILE A 1 85 ? -13.759 31.097 24.312 1.00 56.06 85 ILE A O 1
#

Radius of gyration: 19.07 Å; Cα contacts (8 Å, |Δi|>4): 63; chains: 1; bounding box: 47×38×52 Å

Sequence (85 aa):
GGYTLAKPPSKITLKEIIAALEGSLDLSECIKTPQVCNRASFCVTRELWDEISEKMINTLDSKTLQDLVNKHKNKIKSQPLMYNI

Mean predicted aligned error: 5.66 Å

Foldseek 3Di:
DDDDDPDPQQPAFQLNVVCVPPPDLQPDPCLVPVVVDPCSVPDPVSVVSRVVSVVVSVVRRVHTSVNVVVVVVVVVVPDPDPPPD

Solvent-accessible surface area (backbone atoms only — not comparable to full-atom values): 5182 Å² total; per-residue (Å²): 141,88,87,74,79,93,59,62,45,76,76,36,33,44,37,60,57,50,37,74,74,68,49,74,75,62,79,44,68,43,71,86,40,38,86,82,33,98,50,54,92,76,38,69,65,55,58,55,42,47,57,51,24,52,54,50,49,52,56,30,52,76,34,29,50,39,55,53,54,52,53,49,55,53,54,55,74,71,47,77,84,78,77,82,126

=== Feature glossary ===
Key to the feature types in this record:

Secondary structure (8-state, DSSP). Secondary structure is the local, repeating backbone conformation. DSSP classifies it into eight states by reading the hydrogen-bond network: three helix types (H, G, I), two β types (E, B), two non-regular types (T, S), and unstructured coil (-).

Backbone torsions (φ/ψ). Backbone dihedral angles. Every residue except chain termini has a φ (preceding-C → N → Cα → C) and a ψ (N → Cα → C → next-N). They are reported in degrees following the IUPAC sign convention. Secondary structure is essentially a statement about which (φ, ψ) basin each residue occupies.

Predicted aligned error. Predicted Aligned Error (PAE) is an AlphaFold confidence matrix: entry (i, j) is the expected error in the position of residue j, in ångströms, when the prediction is superimposed on the true structure at residue i. Low PAE within a block of residues means that block is internally rigid and well-predicted; high PAE between two blocks means their relative placement is uncertain even if each block individually is confident.

B-factor. B-factor (Debye–Waller factor) reflects atomic displacement in the crystal lattice. It is an experimental observable (units Å²), not a prediction; low values mean the atom is pinned down, high values mean it moves or is heterogeneous across the crystal.

Secondary structure (3-state, P-SEA). Three-state secondary structure (P-SEA) collapses the eight DSSP classes into helix (a), strand (b), and coil (c). P-SEA assigns these from Cα geometry alone — distances and angles — without requiring backbone oxygens, so it works on any Cα trace.

Sequence. Primary structure: the covalent order of the twenty standard amino acids along the backbone. Two proteins with the same sequence will (almost always) fold to the same structure; two with 30% identity often share a fold but not the details.

pLDDT. pLDDT is the predicted lDDT-Cα score: AlphaFold's confidence that the local environment of each residue (all inter-atomic distances within 15 Å) is correctly placed. It is a per-residue number between 0 and 100, with higher meaning more reliable.

InterPro / GO / CATH / organism. Functional annotations link the protein to curated databases. InterPro entries identify conserved domains and families by matching the sequence against member-database signatures (Pfam, PROSITE, CDD, …). Gene Ontology (GO) terms describe molecular function, biological process, and cellular component in a controlled vocabulary. CATH places the structure in a hierarchical fold classification (Class/Architecture/Topology/Homologous-superfamily). The organism is the source species.

Contact-map, Ramachandran, and PAE plots. Three diagnostic plots accompany the record. The Cα contact map visualizes the tertiary structure as a 2D adjacency matrix (8 Å cutoff, sequence-local contacts suppressed). The Ramachandran plot shows the distribution of backbone (φ, ψ) torsions, with points in the α and β basins reflecting secondary structure content. The PAE plot shows AlphaFold's inter-residue confidence as a color matrix.

mmCIF coordinates. The mmCIF table is the protein's shape written out atom by atom. For each backbone N, Cα, C, and carbonyl O, it records an (x, y, z) coordinate triple in Å plus the residue type, chain letter, and residue number.

Radius of gyration, Cα contacts, bounding box. Three whole-structure scalars: the radius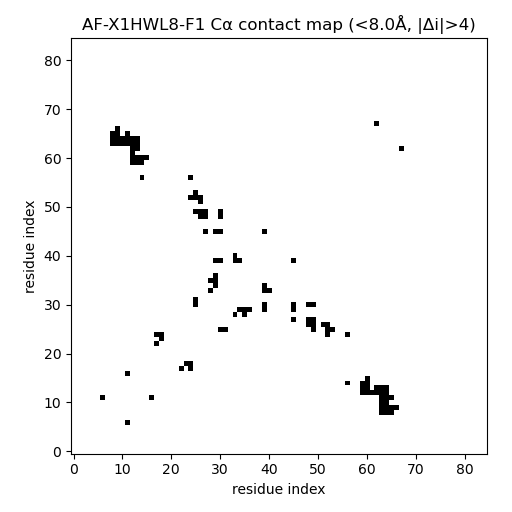 of gyration (RMS distance of Cα from centroid, in Å), the count of Cα–Cα contacts (pairs closer than 8 Å and separated by more than four residues in sequence — i.e. tertiary, not local, contacts), and the bounding-box dimensions. Together they distinguish compact globular folds from extended fibres or disordered chains.

Foldseek 3Di. The Foldseek 3Di string encodes local tertiary geometry as a 20-letter alphabet — one character per residue — derived from the relative positions of nearby Cα atoms. Unlike the amino-acid sequence, 3Di is a direct function of the 3D structure, so two proteins with the same fold have similar 3Di strings even at low sequence identity.

Rendered structure images. Six rendered views show the 3D structure from the faces of a cube — i.e. along ±x, ±y, ±z. Rendering representation is drawn randomly per protein from cartoon (secondary-structure ribbons), sticks (backbone bonds), or molecular surface; coloring is either N→C rainbow (blue at the N-terminus through red at the C-terminus) or one color per chain.

Nearest PDB structures. The Foldseek neighbor list gives the closest experimentally determined structures in the PDB, ranked by structural alignment. TM-score near 1 means near-identical fold; near 0.3 means only rough topology match. This is how one finds what a novel AlphaFold prediction most resembles in the solved-structure universe.

Solvent-accessible surface area. SASA measures how much of the protein is reachable by solvent. It is computed by rolling a water-sized probe over the atomic surface and summing the exposed area (Å²). Per-residue SASA distinguishes core (buried, low SASA) from surface (exposed, high SASA) residues; total SASA is a whole-molecule size measure.